Protein AF-A0ABD6E2J8-F1 (afdb_monomer_lite)

Radius of gyration: 26.02 Å; chains: 1; bounding box: 35×28×86 Å

Organism: NCBI:txid755310

InterPro domains:
  IPR036869 Chaperone J-domain superfamily [G3DSA:1.10.287.110] (28-88)
  IPR036869 Chaperone J-domain superfamily [SSF46565] (33-87)

Structure (mmCIF, N/CA/C/O backbone):
data_AF-A0ABD6E2J8-F1
#
_entry.id   AF-A0ABD6E2J8-F1
#
loop_
_atom_site.group_PDB
_atom_site.id
_atom_site.type_symbol
_atom_site.label_atom_id
_atom_site.label_alt_id
_atom_site.label_comp_id
_atom_site.label_asym_id
_atom_site.label_entity_id
_atom_site.label_seq_id
_atom_site.pdbx_PDB_ins_code
_atom_site.Cartn_x
_atom_site.Cartn_y
_atom_site.Cartn_z
_atom_site.occupancy
_atom_site.B_iso_or_equiv
_atom_site.auth_seq_id
_atom_site.auth_comp_id
_atom_site.auth_asym_id
_atom_site.auth_atom_id
_atom_site.pdbx_PDB_model_num
ATOM 1 N N . MET A 1 1 ? 13.490 10.477 -75.022 1.00 44.84 1 MET A N 1
ATOM 2 C CA . MET A 1 1 ? 13.353 10.772 -73.580 1.00 44.84 1 MET A CA 1
ATOM 3 C C . MET A 1 1 ? 11.938 10.387 -73.179 1.00 44.84 1 MET A C 1
ATOM 5 O O . MET A 1 1 ? 11.005 11.047 -73.614 1.00 44.84 1 MET A O 1
ATOM 9 N N . SER A 1 2 ? 11.754 9.256 -72.495 1.00 49.97 2 SER A N 1
ATOM 10 C CA . SER A 1 2 ? 10.418 8.707 -72.218 1.00 49.97 2 SER A CA 1
ATOM 11 C C . SER A 1 2 ? 9.886 9.233 -70.886 1.00 49.97 2 SER A C 1
ATOM 13 O O . SER A 1 2 ? 10.348 8.809 -69.830 1.00 49.97 2 SER A O 1
ATOM 15 N N . ASN A 1 3 ? 8.904 10.137 -70.938 1.00 59.44 3 ASN A N 1
ATOM 16 C CA . ASN A 1 3 ? 8.139 10.573 -69.769 1.00 59.44 3 ASN A CA 1
ATOM 17 C C . ASN A 1 3 ? 7.180 9.452 -69.343 1.00 59.44 3 ASN A C 1
ATOM 19 O O . ASN A 1 3 ? 6.142 9.244 -69.967 1.00 59.44 3 ASN A O 1
ATOM 23 N N . ARG A 1 4 ? 7.537 8.709 -68.291 1.00 62.34 4 ARG A N 1
ATOM 24 C CA . ARG A 1 4 ? 6.643 7.748 -67.626 1.00 62.34 4 ARG A CA 1
ATOM 25 C C . ARG A 1 4 ? 5.862 8.491 -66.530 1.00 62.34 4 ARG A C 1
ATOM 27 O O . ARG A 1 4 ? 6.500 8.955 -65.588 1.00 62.34 4 ARG A O 1
ATOM 34 N N . PRO A 1 5 ? 4.528 8.623 -66.620 1.00 63.84 5 PRO A N 1
ATOM 35 C CA . PRO A 1 5 ? 3.745 9.309 -65.597 1.00 63.84 5 PRO A CA 1
ATOM 36 C C . PRO A 1 5 ? 3.705 8.476 -64.309 1.00 63.84 5 PRO A C 1
ATOM 38 O O . PRO A 1 5 ? 3.260 7.328 -64.314 1.00 63.84 5 PRO A O 1
ATOM 41 N N . VAL A 1 6 ? 4.176 9.052 -63.203 1.00 64.06 6 VAL A N 1
ATOM 42 C CA . VAL A 1 6 ? 4.001 8.493 -61.858 1.00 64.06 6 VAL A CA 1
ATOM 43 C C . VAL A 1 6 ? 2.620 8.894 -61.342 1.00 64.06 6 VAL A C 1
ATOM 45 O O . VAL A 1 6 ? 2.334 10.073 -61.160 1.00 64.06 6 VAL A O 1
ATOM 48 N N . LYS A 1 7 ? 1.734 7.915 -61.142 1.00 61.06 7 LYS A N 1
ATOM 49 C CA . LYS A 1 7 ? 0.484 8.114 -60.400 1.00 61.06 7 LYS A CA 1
ATOM 50 C C . LYS A 1 7 ? 0.827 8.125 -58.914 1.00 61.06 7 LYS A C 1
ATOM 52 O O . LYS A 1 7 ? 1.210 7.091 -58.374 1.00 61.06 7 LYS A O 1
ATOM 57 N N . THR A 1 8 ? 0.725 9.277 -58.265 1.00 62.56 8 THR A N 1
ATOM 58 C CA . THR A 1 8 ? 0.789 9.363 -56.805 1.00 62.56 8 THR A CA 1
ATOM 59 C C . THR A 1 8 ? -0.577 8.962 -56.243 1.00 62.56 8 THR A C 1
ATOM 61 O O . THR A 1 8 ? -1.599 9.531 -56.618 1.00 62.56 8 THR A O 1
ATOM 64 N N . GLY A 1 9 ? -0.614 7.947 -55.374 1.00 57.00 9 GLY A N 1
ATOM 65 C CA . GLY A 1 9 ? -1.820 7.509 -54.659 1.00 57.00 9 GLY A CA 1
ATOM 66 C C . GLY A 1 9 ? -2.199 8.495 -53.555 1.00 57.00 9 GLY A C 1
ATOM 67 O O . GLY A 1 9 ? -2.070 8.188 -52.378 1.00 57.00 9 GLY A O 1
ATOM 68 N N . GLN A 1 10 ? -2.576 9.719 -53.926 1.00 53.38 10 GLN A N 1
ATOM 69 C CA . GLN A 1 10 ? -2.923 10.776 -52.968 1.00 53.38 10 GLN A CA 1
ATOM 70 C C . GLN A 1 10 ? -4.286 10.550 -52.286 1.00 53.38 10 GLN A C 1
ATOM 72 O O . GLN A 1 10 ? -4.555 11.190 -51.276 1.00 53.38 10 GLN A O 1
ATOM 77 N N . ASP A 1 11 ? -5.110 9.620 -52.780 1.00 51.25 11 ASP A N 1
ATOM 78 C CA . ASP A 1 11 ? -6.444 9.339 -52.228 1.00 51.25 11 ASP A CA 1
ATOM 79 C C . ASP A 1 11 ? -6.449 8.448 -50.967 1.00 51.25 11 ASP A C 1
ATOM 81 O O . ASP A 1 11 ? -7.470 8.370 -50.290 1.00 51.25 11 ASP A O 1
ATOM 85 N N . GLU A 1 12 ? -5.333 7.817 -50.577 1.00 51.88 12 GLU A N 1
ATOM 86 C CA . GLU A 1 12 ? -5.302 6.970 -49.363 1.00 51.88 12 GLU A CA 1
ATOM 87 C C . GLU A 1 12 ? -5.066 7.750 -48.054 1.00 51.88 12 GLU A C 1
ATOM 89 O O . GLU A 1 12 ? -5.248 7.210 -46.965 1.00 51.88 12 GLU A O 1
ATOM 94 N N . PHE A 1 13 ? -4.718 9.040 -48.126 1.00 51.91 13 PHE A N 1
ATOM 95 C CA . PHE A 1 13 ? -4.445 9.865 -46.937 1.00 51.91 13 PHE A CA 1
ATOM 96 C C . PHE A 1 13 ? -5.682 10.588 -46.377 1.00 51.91 13 PHE A C 1
ATOM 98 O O . PHE A 1 13 ? -5.586 11.266 -45.353 1.00 51.91 13 PHE A O 1
ATOM 105 N N . ALA A 1 14 ? -6.851 10.456 -47.013 1.00 53.56 14 ALA A N 1
ATOM 106 C CA . ALA A 1 14 ? -8.064 11.173 -46.610 1.00 53.56 14 ALA A CA 1
ATOM 107 C C . ALA A 1 14 ? -8.774 10.580 -45.374 1.00 53.56 14 ALA A C 1
ATOM 109 O O . ALA A 1 14 ? -9.607 11.256 -44.773 1.00 53.56 14 ALA A O 1
ATOM 110 N N . THR A 1 15 ? -8.431 9.359 -44.953 1.00 53.75 15 THR A N 1
ATOM 111 C CA . THR A 1 15 ? -9.143 8.642 -43.871 1.00 53.75 15 THR A CA 1
ATOM 112 C C . THR A 1 15 ? -8.488 8.800 -42.491 1.00 53.75 15 THR A C 1
ATOM 114 O O . THR A 1 15 ? -9.014 8.309 -41.500 1.00 53.75 15 THR A O 1
ATOM 117 N N . ALA A 1 16 ? -7.361 9.511 -42.380 1.00 56.72 16 ALA A N 1
ATOM 118 C CA . ALA A 1 16 ? -6.638 9.676 -41.112 1.00 56.72 16 ALA A CA 1
ATOM 119 C C . ALA A 1 16 ? -6.918 11.012 -40.396 1.00 56.72 16 ALA A C 1
ATOM 121 O O . ALA A 1 16 ? -6.125 11.445 -39.559 1.00 56.72 16 ALA A O 1
ATOM 122 N N . ARG A 1 17 ? -8.019 11.705 -40.716 1.00 63.00 17 ARG A N 1
ATOM 123 C CA . ARG A 1 17 ? -8.440 12.863 -39.917 1.00 63.00 17 ARG A CA 1
ATOM 124 C C . ARG A 1 17 ? -9.227 12.379 -38.707 1.00 63.00 17 ARG A C 1
ATOM 126 O O . ARG A 1 17 ? -10.373 11.962 -38.837 1.00 63.00 17 ARG A O 1
ATOM 133 N N . LEU A 1 18 ? -8.582 12.448 -37.545 1.00 67.38 18 LEU A N 1
ATOM 134 C CA . LEU A 1 18 ? -9.246 12.318 -36.253 1.00 67.38 18 LEU A CA 1
ATOM 135 C C . LEU A 1 18 ? -10.350 13.386 -36.129 1.00 67.38 18 LEU A C 1
ATOM 137 O O . LEU A 1 18 ? -10.164 14.505 -36.628 1.00 67.38 18 LEU A O 1
ATOM 141 N N . PRO A 1 19 ? -11.491 13.057 -35.500 1.00 64.88 19 PRO A N 1
ATOM 142 C CA . PRO A 1 19 ? -12.520 14.042 -35.194 1.00 64.88 19 PRO A CA 1
ATOM 143 C C . PRO A 1 19 ? -11.949 15.162 -34.300 1.00 64.88 19 PRO A C 1
ATOM 145 O O . PRO A 1 19 ? -11.024 14.913 -33.523 1.00 64.88 19 PRO A O 1
ATOM 148 N N . PRO A 1 20 ? -12.453 16.405 -34.423 1.00 63.59 20 PRO A N 1
ATOM 149 C CA . PRO A 1 20 ? -12.069 17.493 -33.531 1.00 63.59 20 PRO A CA 1
ATOM 150 C C . PRO A 1 20 ? -12.487 17.143 -32.097 1.00 63.59 20 PRO A C 1
ATOM 152 O O . PRO A 1 20 ? -13.663 16.910 -31.837 1.00 63.59 20 PRO A O 1
ATOM 155 N N . GLY A 1 21 ? -11.518 17.085 -31.182 1.00 56.12 21 GLY A N 1
ATOM 156 C CA . GLY A 1 21 ? -11.742 16.811 -29.761 1.00 56.12 21 GLY A CA 1
ATOM 157 C C . GLY A 1 21 ? -12.229 18.049 -29.013 1.00 56.12 21 GLY A C 1
ATOM 158 O O . GLY A 1 21 ? -11.507 18.560 -28.166 1.00 56.12 21 GLY A O 1
ATOM 159 N N . ASP A 1 22 ? -13.407 18.557 -29.377 1.00 57.91 22 ASP A N 1
ATOM 160 C CA . ASP A 1 22 ? -14.046 19.711 -28.717 1.00 57.91 22 ASP A CA 1
ATOM 161 C C . ASP A 1 22 ? -15.389 19.337 -28.055 1.00 57.91 22 ASP A C 1
ATOM 163 O O . ASP A 1 22 ? -16.195 20.202 -27.745 1.00 57.91 22 ASP A O 1
ATOM 167 N N . ASP A 1 23 ? -15.613 18.035 -27.832 1.00 56.16 23 ASP A N 1
ATOM 168 C CA . ASP A 1 23 ? -16.742 17.465 -27.076 1.00 56.16 23 ASP A CA 1
ATOM 169 C C . ASP A 1 23 ? -16.296 16.226 -26.276 1.00 56.16 23 ASP A C 1
ATOM 171 O O . ASP A 1 23 ? -17.022 15.245 -26.121 1.00 56.16 23 ASP A O 1
ATOM 175 N N . GLU A 1 24 ? -15.068 16.244 -25.769 1.00 53.62 24 GLU A N 1
ATOM 176 C CA . GLU A 1 24 ? -14.649 15.294 -24.748 1.00 53.62 24 GLU A CA 1
ATOM 177 C C . GLU A 1 24 ? -14.540 16.100 -23.469 1.00 53.62 24 GLU A C 1
ATOM 179 O O . GLU A 1 24 ? -13.513 16.715 -23.180 1.00 53.62 24 GLU A O 1
ATOM 184 N N . GLU A 1 25 ? -15.655 16.145 -22.731 1.00 53.78 25 GLU A N 1
ATOM 185 C CA . GLU A 1 25 ? -15.628 16.256 -21.278 1.00 53.78 25 GLU A CA 1
ATOM 186 C C . GLU A 1 25 ? -14.418 15.456 -20.834 1.00 53.78 25 GLU A C 1
ATOM 188 O O . GLU A 1 25 ? -14.403 14.235 -20.999 1.00 53.78 25 GLU A O 1
ATOM 193 N N . ALA A 1 26 ? -13.345 16.172 -20.477 1.00 46.00 26 ALA A N 1
ATOM 194 C CA . ALA A 1 26 ? -12.075 15.551 -20.201 1.00 46.00 26 ALA A CA 1
ATOM 195 C C . ALA A 1 26 ? -12.392 14.478 -19.180 1.00 46.00 26 ALA A C 1
ATOM 197 O O . ALA A 1 26 ? -12.753 14.791 -18.043 1.00 46.00 26 ALA A O 1
ATOM 198 N N . ILE A 1 27 ? -12.302 13.221 -19.607 1.00 48.78 27 ILE A N 1
ATOM 199 C CA . ILE A 1 27 ? -12.322 12.090 -18.707 1.00 48.78 27 ILE A CA 1
ATOM 200 C C . ILE A 1 27 ? -10.958 12.187 -18.041 1.00 48.78 27 ILE A C 1
ATOM 202 O O . ILE A 1 27 ? -9.997 11.495 -18.365 1.00 48.78 27 ILE A O 1
ATOM 206 N N . VAL A 1 28 ? -10.837 13.165 -17.142 1.00 44.25 28 VAL A N 1
ATOM 207 C CA . VAL A 1 28 ? -9.943 13.069 -16.020 1.00 44.25 28 VAL A CA 1
ATOM 208 C C . VAL A 1 28 ? -10.341 11.724 -15.453 1.00 44.25 28 VAL A C 1
ATOM 210 O O . VAL A 1 28 ? -11.466 11.564 -14.985 1.00 44.25 28 VAL A O 1
ATOM 213 N N . ALA A 1 29 ? -9.475 10.727 -15.601 1.00 45.06 29 ALA A N 1
ATOM 214 C CA . ALA A 1 29 ? -9.571 9.517 -14.818 1.00 45.06 29 ALA A CA 1
ATOM 215 C C . ALA A 1 29 ? -9.421 9.961 -13.359 1.00 45.06 29 ALA A C 1
ATOM 217 O O . ALA A 1 29 ? -8.339 9.932 -12.777 1.00 45.06 29 ALA A O 1
ATOM 218 N N . THR A 1 30 ? -10.500 10.479 -12.783 1.00 46.44 30 THR A N 1
ATOM 219 C CA . THR A 1 30 ? -10.635 10.739 -11.367 1.00 46.44 30 THR A CA 1
ATOM 220 C C . THR A 1 30 ? -10.808 9.369 -10.725 1.00 46.44 30 THR A C 1
ATOM 222 O O . THR A 1 30 ? -11.914 8.988 -10.370 1.00 46.44 30 THR A O 1
ATOM 225 N N . GLY A 1 31 ? -9.714 8.607 -10.635 1.00 46.78 31 GLY A N 1
ATOM 226 C CA . GLY A 1 31 ? -9.577 7.551 -9.635 1.00 46.78 31 GLY A CA 1
ATOM 227 C C . GLY A 1 31 ? -9.810 6.089 -10.028 1.00 46.78 31 GLY A C 1
ATOM 228 O O . GLY A 1 31 ? -10.142 5.337 -9.126 1.00 46.78 31 GLY A O 1
ATOM 229 N N . GLU A 1 32 ? -9.604 5.638 -11.275 1.00 48.75 32 GLU A N 1
ATOM 230 C CA . GLU A 1 32 ? -9.859 4.212 -11.615 1.00 48.75 32 GLU A CA 1
ATOM 231 C C . GLU A 1 32 ? -8.789 3.534 -12.498 1.00 48.75 32 GLU A C 1
ATOM 233 O O . GLU A 1 32 ? -9.066 2.633 -13.281 1.00 48.75 32 GLU A O 1
ATOM 238 N N . THR A 1 33 ? -7.525 3.947 -12.378 1.00 49.28 33 THR A N 1
ATOM 239 C CA . THR A 1 33 ? -6.374 3.099 -12.775 1.00 49.28 33 THR A CA 1
ATOM 240 C C . THR A 1 33 ? -5.345 2.951 -11.655 1.00 49.28 33 THR A C 1
ATOM 242 O O . THR A 1 33 ? -4.257 2.427 -11.879 1.00 49.28 33 THR A O 1
ATOM 245 N N . ALA A 1 34 ? -5.657 3.453 -10.458 1.00 59.72 34 ALA A N 1
ATOM 246 C CA . ALA A 1 34 ? -4.882 3.190 -9.259 1.00 59.72 34 ALA A CA 1
ATOM 247 C C . ALA A 1 34 ? -5.535 1.987 -8.578 1.00 59.72 34 ALA A C 1
ATOM 249 O O . ALA A 1 34 ? -6.650 2.111 -8.082 1.00 59.72 34 ALA A O 1
ATOM 250 N N . GLN A 1 35 ? -4.865 0.835 -8.626 1.00 72.00 35 GLN A N 1
ATOM 251 C CA . GLN A 1 35 ? -5.283 -0.387 -7.934 1.00 72.00 35 GLN A CA 1
ATOM 252 C C . GLN A 1 35 ? -5.680 -0.061 -6.488 1.00 72.00 35 GLN A C 1
ATOM 254 O O . GLN A 1 35 ? -4.992 0.729 -5.828 1.00 72.00 35 GLN A O 1
ATOM 259 N N . GLU A 1 36 ? -6.799 -0.609 -6.008 1.00 85.12 36 GLU A N 1
ATOM 260 C CA . GLU A 1 36 ? -7.332 -0.209 -4.710 1.00 85.12 36 GLU A CA 1
ATOM 261 C C . GLU A 1 36 ? -6.326 -0.553 -3.592 1.00 85.12 36 GLU A C 1
ATOM 263 O O . GLU A 1 36 ? -5.605 -1.552 -3.674 1.00 85.12 36 GLU A O 1
ATOM 268 N N . PRO A 1 37 ? -6.250 0.232 -2.502 1.00 86.25 37 PRO A N 1
ATOM 269 C CA . PRO A 1 37 ? -5.258 0.020 -1.443 1.00 86.25 37 PRO A CA 1
ATOM 270 C C . PRO A 1 37 ? -5.242 -1.400 -0.861 1.00 86.25 37 PRO A C 1
ATOM 272 O O . PRO A 1 37 ? -4.191 -1.927 -0.494 1.00 86.25 37 PRO A O 1
A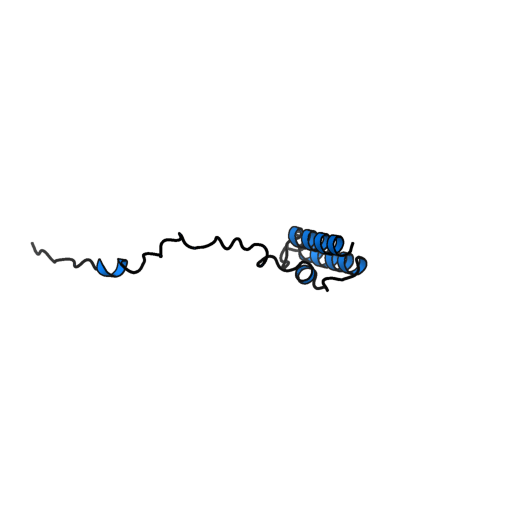TOM 275 N N . HIS A 1 38 ? -6.414 -2.029 -0.775 1.00 86.56 38 HIS A N 1
ATOM 276 C CA . HIS A 1 38 ? -6.545 -3.396 -0.289 1.00 86.56 38 HIS A CA 1
ATOM 277 C C . HIS A 1 38 ? -6.132 -4.436 -1.337 1.00 86.56 38 HIS A C 1
ATOM 279 O O . HIS A 1 38 ? -5.640 -5.492 -0.954 1.00 86.56 38 HIS A O 1
ATOM 285 N N . GLU A 1 39 ? -6.243 -4.134 -2.629 1.00 86.31 39 GLU A N 1
ATOM 286 C CA . GLU A 1 39 ? -5.739 -4.983 -3.711 1.00 86.31 39 GLU A CA 1
ATOM 287 C C . GLU A 1 39 ? -4.205 -4.961 -3.751 1.00 86.31 39 GLU A C 1
ATOM 289 O O . GLU A 1 39 ? -3.584 -6.014 -3.864 1.00 86.31 39 GLU A O 1
ATOM 294 N N . VAL A 1 40 ? -3.583 -3.791 -3.549 1.00 87.31 40 VAL A N 1
ATOM 295 C CA . VAL A 1 40 ? -2.112 -3.638 -3.471 1.00 87.31 40 VAL A CA 1
ATOM 296 C C . VAL A 1 40 ? -1.504 -4.424 -2.302 1.00 87.31 40 VAL A C 1
ATOM 298 O O . VAL A 1 40 ? -0.377 -4.909 -2.390 1.00 87.31 40 VAL A O 1
ATOM 301 N N . LEU A 1 41 ? -2.234 -4.533 -1.188 1.00 87.44 41 LEU A N 1
ATOM 302 C CA . LEU A 1 41 ? -1.804 -5.246 0.021 1.00 87.44 41 LEU A CA 1
ATOM 303 C C . LEU A 1 41 ? -2.406 -6.658 0.160 1.00 87.44 41 LEU A C 1
ATOM 305 O O . LEU A 1 41 ? -2.158 -7.317 1.171 1.00 87.44 41 LEU A O 1
ATOM 309 N N . GLY A 1 42 ? -3.212 -7.118 -0.804 1.00 84.69 42 GLY A N 1
ATOM 310 C CA . GLY A 1 42 ? -3.849 -8.441 -0.788 1.00 84.69 42 GLY A CA 1
ATOM 311 C C . GLY A 1 42 ? -4.804 -8.687 0.392 1.00 84.69 42 GLY A C 1
ATOM 312 O O . GLY A 1 42 ? -4.859 -9.798 0.922 1.00 84.69 42 GLY A O 1
ATOM 313 N N . GLY A 1 43 ? -5.521 -7.657 0.846 1.00 85.38 43 GLY A N 1
ATOM 314 C CA . GLY A 1 43 ? -6.389 -7.680 2.026 1.00 85.38 43 GLY A CA 1
ATOM 315 C C . GLY A 1 43 ? -7.834 -7.255 1.757 1.00 85.38 43 GLY A C 1
ATOM 316 O O . GLY A 1 43 ? -8.269 -7.104 0.620 1.00 85.38 43 GLY A O 1
ATOM 317 N N . THR A 1 44 ? -8.594 -7.054 2.836 1.00 85.81 44 THR A N 1
ATOM 318 C CA . THR A 1 44 ? -9.943 -6.464 2.793 1.00 85.81 44 THR A CA 1
ATOM 319 C C . THR A 1 44 ? -9.883 -4.952 3.030 1.00 85.81 44 THR A C 1
ATOM 321 O O . THR A 1 44 ? -8.996 -4.512 3.765 1.00 85.81 44 THR A O 1
ATOM 324 N N . PRO A 1 45 ? -10.843 -4.163 2.515 1.00 82.94 45 PRO A N 1
ATOM 325 C CA . PRO A 1 45 ? -10.895 -2.716 2.753 1.00 82.94 45 PRO A CA 1
ATOM 326 C C . PRO A 1 45 ? -10.969 -2.347 4.247 1.00 82.94 45 PRO A C 1
ATOM 328 O O . PRO A 1 45 ? -10.300 -1.411 4.665 1.00 82.94 45 PRO A O 1
ATOM 331 N N . ASP A 1 46 ? -11.666 -3.143 5.068 1.00 82.44 46 ASP A N 1
ATOM 332 C CA . ASP A 1 46 ? -11.769 -2.961 6.530 1.00 82.44 46 ASP A CA 1
ATOM 333 C C . ASP A 1 46 ? -10.786 -3.847 7.324 1.00 82.44 46 ASP A C 1
ATOM 335 O O . ASP A 1 46 ? -11.084 -4.333 8.420 1.00 82.44 46 ASP A O 1
ATOM 339 N N . ALA A 1 47 ? -9.612 -4.156 6.762 1.00 84.69 47 ALA A N 1
ATOM 340 C CA . ALA A 1 47 ? -8.637 -4.974 7.479 1.00 84.69 47 ALA A CA 1
ATOM 341 C C . ALA A 1 47 ? -8.158 -4.261 8.763 1.00 84.69 47 ALA A C 1
ATOM 343 O O . ALA A 1 47 ? -7.814 -3.079 8.721 1.00 84.69 47 ALA A O 1
ATOM 344 N N . PRO A 1 48 ? -8.054 -4.964 9.910 1.00 86.81 48 PRO A N 1
ATOM 345 C CA . PRO A 1 48 ? -7.577 -4.348 11.142 1.00 86.81 48 PRO A CA 1
ATOM 346 C C . PRO A 1 48 ? -6.125 -3.886 10.981 1.00 86.81 48 PRO A C 1
ATOM 348 O O . PRO A 1 48 ? -5.333 -4.532 10.291 1.00 86.81 48 PRO A O 1
ATOM 351 N N . GLU A 1 49 ? -5.733 -2.812 11.673 1.00 87.38 49 GLU A N 1
ATOM 352 C CA . GLU A 1 49 ? -4.410 -2.190 11.493 1.00 87.38 49 GLU A CA 1
ATOM 353 C C . GLU A 1 49 ? -3.231 -3.173 11.596 1.00 87.38 49 GLU A C 1
ATOM 355 O O . GLU A 1 49 ? -2.215 -3.017 10.915 1.00 87.38 49 GLU A O 1
ATOM 360 N N . ALA A 1 50 ? -3.339 -4.176 12.475 1.00 88.75 50 ALA A N 1
ATOM 361 C CA . ALA A 1 50 ? -2.319 -5.207 12.645 1.00 88.75 50 ALA A CA 1
ATOM 362 C C . ALA A 1 50 ? -2.114 -6.027 11.359 1.00 88.75 50 ALA A C 1
ATOM 364 O O . ALA A 1 50 ? -0.974 -6.323 10.998 1.00 88.75 50 ALA A O 1
ATOM 365 N N . THR A 1 51 ? -3.200 -6.330 10.646 1.00 89.81 51 THR A N 1
ATOM 366 C CA . THR A 1 51 ? -3.184 -7.017 9.351 1.00 89.81 51 THR A CA 1
ATOM 367 C C . THR A 1 51 ? -2.588 -6.123 8.271 1.00 89.81 51 THR A C 1
ATOM 369 O O . THR A 1 51 ? -1.680 -6.563 7.571 1.00 89.81 51 THR A O 1
ATOM 372 N N . VAL A 1 52 ? -2.999 -4.851 8.195 1.00 89.38 52 VAL A N 1
ATOM 373 C CA . VAL A 1 52 ? -2.454 -3.878 7.226 1.00 89.38 52 VAL A CA 1
ATOM 374 C C . VAL A 1 52 ? -0.937 -3.725 7.393 1.00 89.38 52 VAL A C 1
ATOM 376 O O . VAL A 1 52 ? -0.177 -3.794 6.428 1.00 89.38 52 VAL A O 1
ATOM 379 N N . LYS A 1 53 ? -0.460 -3.580 8.637 1.00 89.00 53 LYS A N 1
ATOM 380 C CA . LYS A 1 53 ? 0.976 -3.473 8.954 1.00 89.00 53 LYS A CA 1
ATOM 381 C C . LYS A 1 53 ? 1.741 -4.766 8.651 1.00 89.00 53 LYS A C 1
ATOM 383 O O . LYS A 1 53 ? 2.913 -4.697 8.279 1.00 89.00 53 LYS A O 1
ATOM 388 N N . GLY A 1 54 ? 1.106 -5.925 8.830 1.00 90.94 54 GLY A N 1
ATOM 389 C CA . GLY A 1 54 ? 1.662 -7.230 8.474 1.00 90.94 54 GLY A CA 1
ATOM 390 C C . GLY A 1 54 ? 1.855 -7.372 6.966 1.00 90.94 54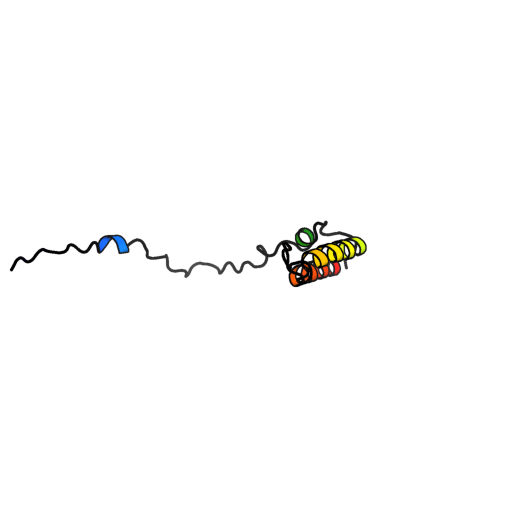 GLY A C 1
ATOM 391 O O . GLY A 1 54 ? 2.977 -7.598 6.522 1.00 90.94 54 GLY A O 1
ATOM 392 N N . ALA A 1 55 ? 0.792 -7.139 6.193 1.00 89.69 55 ALA A N 1
ATOM 393 C CA . ALA A 1 55 ? 0.818 -7.184 4.732 1.00 89.69 55 ALA A CA 1
ATOM 394 C C . ALA A 1 55 ? 1.853 -6.210 4.150 1.00 89.69 55 ALA A C 1
ATOM 396 O O . ALA A 1 55 ? 2.695 -6.598 3.343 1.00 89.69 55 ALA A O 1
ATOM 397 N N . PHE A 1 56 ? 1.883 -4.971 4.653 1.00 89.88 56 PHE A N 1
ATOM 398 C CA . PHE A 1 56 ? 2.863 -3.962 4.247 1.00 89.88 56 PHE A CA 1
ATOM 399 C C . PHE A 1 56 ? 4.311 -4.457 4.367 1.00 89.88 56 PHE A C 1
ATOM 401 O 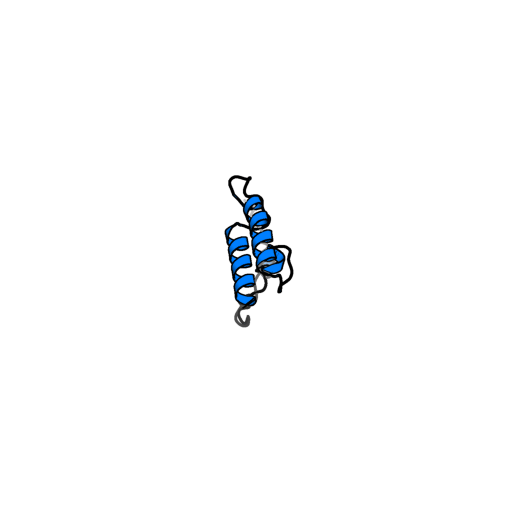O . PHE A 1 56 ? 5.136 -4.200 3.494 1.00 89.88 56 PHE A O 1
ATOM 408 N N . ARG A 1 57 ? 4.644 -5.169 5.448 1.00 89.38 57 ARG A N 1
ATOM 409 C CA . ARG A 1 57 ? 6.008 -5.662 5.678 1.00 89.38 57 ARG A CA 1
ATOM 410 C C . ARG A 1 57 ? 6.430 -6.735 4.689 1.00 89.38 57 ARG A C 1
ATOM 412 O O . ARG A 1 57 ? 7.610 -6.775 4.363 1.00 89.38 57 ARG A O 1
ATOM 419 N N . GLU A 1 58 ? 5.514 -7.591 4.256 1.00 87.62 58 GLU A N 1
ATOM 420 C CA . GLU A 1 58 ? 5.816 -8.608 3.247 1.00 87.62 58 GLU A CA 1
ATOM 421 C C . GLU A 1 58 ? 5.967 -7.955 1.871 1.00 87.62 58 GLU A C 1
ATOM 423 O O . GLU A 1 58 ? 7.034 -8.050 1.268 1.00 87.62 58 GLU A O 1
ATOM 428 N N . HIS A 1 59 ? 4.996 -7.137 1.457 1.00 85.56 59 HIS A N 1
ATOM 429 C CA . HIS A 1 59 ? 5.043 -6.459 0.159 1.00 85.56 59 HIS A CA 1
ATOM 430 C C . HIS A 1 59 ? 6.252 -5.525 -0.001 1.00 85.56 59 HIS A C 1
ATOM 432 O O . HIS A 1 59 ? 6.825 -5.435 -1.084 1.00 85.56 59 HIS A O 1
ATOM 438 N N . VAL A 1 60 ? 6.695 -4.844 1.062 1.00 87.06 60 VAL A N 1
ATOM 439 C CA . VAL A 1 60 ? 7.902 -4.002 0.989 1.00 87.06 60 VAL A CA 1
ATOM 440 C C . VAL A 1 60 ? 9.172 -4.824 0.802 1.00 87.06 60 VAL A C 1
ATOM 442 O O . VAL A 1 60 ? 10.077 -4.338 0.131 1.00 87.06 60 VAL A O 1
ATOM 445 N N . LYS A 1 61 ? 9.271 -6.033 1.372 1.00 84.56 61 LYS A N 1
ATOM 446 C CA . LYS A 1 61 ? 10.439 -6.905 1.150 1.00 84.56 61 LYS A CA 1
ATOM 447 C C . LYS A 1 61 ? 10.516 -7.323 -0.314 1.00 84.56 61 LYS A C 1
ATOM 449 O O . LYS A 1 61 ? 11.592 -7.232 -0.899 1.00 84.56 61 LYS A O 1
ATOM 454 N N . ASP A 1 62 ? 9.379 -7.696 -0.894 1.00 80.25 62 ASP A N 1
ATOM 455 C CA . ASP A 1 62 ? 9.282 -8.130 -2.290 1.00 80.25 62 ASP A CA 1
ATOM 456 C C . ASP A 1 62 ? 9.532 -6.977 -3.275 1.00 80.25 62 ASP A C 1
ATOM 458 O O . ASP A 1 62 ? 10.206 -7.141 -4.292 1.00 80.25 62 ASP A O 1
ATOM 462 N N . ALA A 1 63 ? 9.046 -5.779 -2.946 1.00 82.62 63 ALA A N 1
ATOM 463 C CA . ALA A 1 63 ? 9.245 -4.573 -3.743 1.00 82.62 63 ALA A CA 1
ATOM 464 C C . ALA A 1 63 ? 10.639 -3.934 -3.572 1.00 82.62 63 ALA A C 1
ATOM 466 O O . ALA A 1 63 ? 10.991 -3.015 -4.316 1.00 82.62 63 ALA A O 1
ATOM 467 N N . HIS A 1 64 ? 11.432 -4.349 -2.576 1.00 77.44 64 HIS A N 1
ATOM 468 C CA . HIS A 1 64 ? 12.701 -3.693 -2.267 1.00 77.44 64 HIS A CA 1
ATOM 469 C C . HIS A 1 64 ? 13.737 -3.916 -3.377 1.00 77.44 64 HIS A C 1
ATOM 471 O O . HIS A 1 64 ? 13.969 -5.042 -3.822 1.00 77.44 64 HIS A O 1
ATOM 477 N N . ALA A 1 65 ? 14.433 -2.846 -3.771 1.00 70.69 65 ALA A N 1
ATOM 478 C CA . ALA A 1 65 ? 15.462 -2.894 -4.811 1.00 70.69 65 ALA A CA 1
ATOM 479 C C . ALA A 1 65 ? 16.603 -3.873 -4.471 1.00 70.69 65 ALA A C 1
ATOM 481 O O . ALA A 1 65 ? 17.078 -4.588 -5.349 1.00 70.69 65 ALA A O 1
ATOM 482 N N . ASP A 1 66 ? 16.982 -3.978 -3.192 1.00 77.12 66 ASP A N 1
ATOM 483 C CA . ASP A 1 66 ? 18.013 -4.929 -2.736 1.00 77.12 66 ASP A CA 1
ATOM 484 C C . ASP A 1 66 ? 17.617 -6.403 -2.937 1.00 77.12 66 ASP A C 1
ATOM 486 O O . ASP A 1 66 ? 18.492 -7.261 -3.029 1.00 77.12 66 ASP A O 1
ATOM 490 N N . HIS A 1 67 ? 16.317 -6.707 -3.032 1.00 67.88 67 HIS A N 1
ATOM 491 C CA . HIS A 1 67 ? 15.803 -8.049 -3.331 1.00 67.88 67 HIS A CA 1
ATOM 492 C C . HIS A 1 67 ? 15.515 -8.263 -4.825 1.00 67.88 67 HIS A C 1
ATOM 494 O O . HIS A 1 67 ? 14.970 -9.292 -5.218 1.00 67.88 67 HIS A O 1
ATOM 500 N N . GLY A 1 68 ? 15.929 -7.317 -5.670 1.00 62.12 68 GLY A N 1
ATOM 501 C CA . GLY A 1 68 ? 15.768 -7.370 -7.117 1.00 62.12 68 GLY A CA 1
ATOM 502 C C . GLY A 1 68 ? 14.738 -6.385 -7.657 1.00 62.12 68 GLY A C 1
ATOM 503 O O . GLY A 1 68 ? 14.771 -6.132 -8.851 1.00 62.12 68 GLY A O 1
ATOM 504 N N . GLY A 1 69 ? 13.882 -5.782 -6.821 1.00 60.09 69 GLY A N 1
ATOM 505 C CA . GLY A 1 69 ? 12.944 -4.741 -7.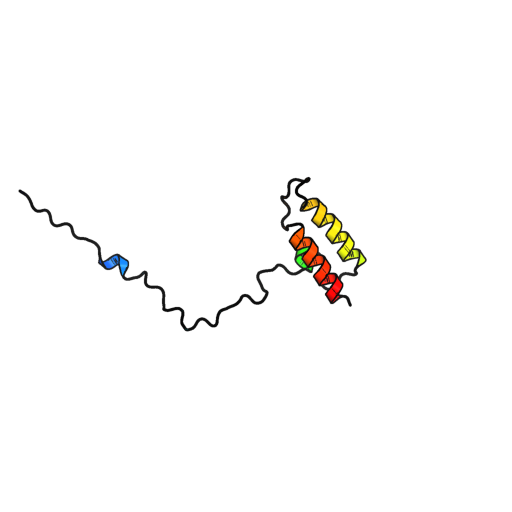263 1.00 60.09 69 GLY A CA 1
ATOM 506 C C . GLY A 1 69 ? 11.977 -5.191 -8.366 1.00 60.09 69 GLY A C 1
ATOM 507 O O . GLY A 1 69 ? 11.628 -4.392 -9.228 1.00 60.09 69 GLY A O 1
ATOM 508 N N . ASN A 1 70 ? 11.569 -6.464 -8.346 1.00 62.59 70 ASN A N 1
ATOM 509 C CA . ASN A 1 70 ? 10.690 -7.081 -9.351 1.00 62.59 70 ASN A CA 1
ATOM 510 C C . ASN A 1 70 ? 9.243 -7.247 -8.854 1.00 62.59 70 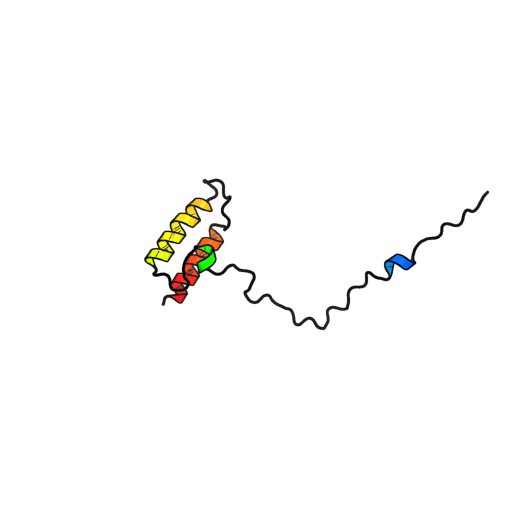ASN A C 1
ATOM 512 O O . ASN A 1 70 ? 8.490 -8.034 -9.426 1.00 62.59 70 ASN A O 1
ATOM 516 N N . GLY A 1 71 ? 8.883 -6.605 -7.741 1.00 67.31 71 GLY A N 1
ATOM 517 C CA . GLY A 1 71 ? 7.532 -6.685 -7.193 1.00 67.31 71 GLY A CA 1
ATOM 518 C C . GLY A 1 71 ? 6.501 -6.099 -8.159 1.0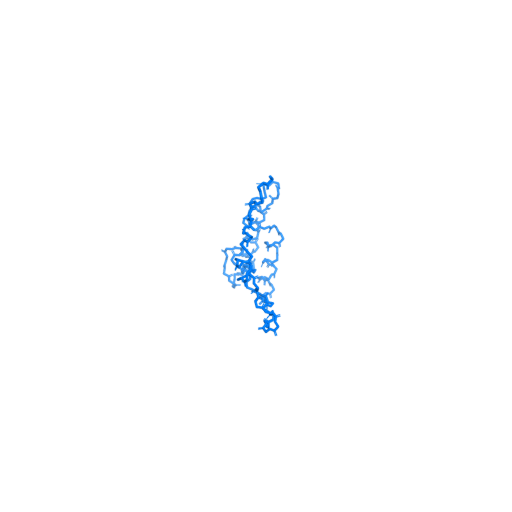0 67.31 71 GLY A C 1
ATOM 519 O O . GLY A 1 71 ? 6.807 -5.173 -8.908 1.00 67.31 71 GLY A O 1
ATOM 520 N N . GLU A 1 72 ? 5.273 -6.622 -8.112 1.00 75.81 72 GLU A N 1
ATOM 521 C CA . GLU A 1 72 ? 4.129 -6.093 -8.877 1.00 75.81 72 GLU A CA 1
ATOM 522 C C . GLU A 1 72 ? 3.863 -4.611 -8.564 1.00 75.81 72 GLU A C 1
ATOM 524 O O . GLU A 1 72 ? 3.412 -3.853 -9.419 1.00 75.81 72 GLU A O 1
ATOM 529 N N . HIS A 1 73 ? 4.224 -4.188 -7.351 1.00 80.75 73 HIS A N 1
ATOM 530 C CA . HIS A 1 73 ? 4.090 -2.822 -6.870 1.00 80.75 73 HIS A CA 1
ATOM 531 C C . HIS A 1 73 ? 5.428 -2.280 -6.376 1.00 80.75 73 HIS A C 1
ATOM 533 O O . HIS A 1 73 ? 6.245 -2.996 -5.793 1.00 80.75 73 HIS A O 1
ATOM 539 N N . SER A 1 74 ? 5.637 -0.981 -6.552 1.00 84.81 74 SER A N 1
ATOM 540 C CA . SER A 1 74 ? 6.769 -0.262 -5.981 1.00 84.81 74 SER A CA 1
ATOM 541 C C . SER A 1 74 ? 6.601 -0.040 -4.474 1.00 84.81 74 SER A C 1
ATOM 543 O O . SER A 1 74 ? 5.497 0.035 -3.932 1.00 84.81 74 SER A O 1
ATOM 545 N N . VAL A 1 75 ? 7.718 0.183 -3.774 1.00 85.38 75 VAL A N 1
ATOM 546 C CA . VAL A 1 75 ? 7.706 0.532 -2.339 1.00 85.38 75 VAL A CA 1
ATOM 547 C C . VAL A 1 75 ? 6.873 1.795 -2.063 1.00 85.38 75 VAL A C 1
ATOM 549 O O . VAL A 1 75 ? 6.315 1.938 -0.975 1.00 85.38 75 VAL A O 1
ATOM 552 N N . ALA A 1 76 ? 6.801 2.726 -3.019 1.00 86.38 76 ALA A N 1
ATOM 553 C CA . ALA A 1 76 ? 5.992 3.934 -2.890 1.00 86.38 76 ALA A CA 1
ATOM 554 C C . ALA A 1 76 ? 4.489 3.615 -2.922 1.00 86.38 76 ALA A C 1
ATOM 556 O O . ALA A 1 76 ? 3.752 4.085 -2.058 1.00 86.38 76 ALA A O 1
ATOM 557 N N . GLU A 1 77 ? 4.050 2.766 -3.851 1.00 86.00 77 GLU A N 1
ATOM 558 C CA . GLU A 1 77 ? 2.649 2.335 -3.964 1.00 86.00 77 GLU A CA 1
ATOM 559 C C . GLU A 1 77 ? 2.197 1.560 -2.725 1.00 86.00 77 GLU A C 1
ATOM 561 O O . GLU A 1 77 ? 1.166 1.876 -2.138 1.00 86.00 77 GLU A O 1
ATOM 566 N N . VAL A 1 78 ? 3.026 0.632 -2.241 1.00 88.25 78 VAL A N 1
ATOM 567 C CA . VAL A 1 78 ? 2.743 -0.160 -1.032 1.00 88.25 78 VAL A CA 1
ATOM 568 C C . VAL A 1 78 ? 2.629 0.728 0.221 1.00 88.25 78 VAL A C 1
ATOM 570 O O . VAL A 1 78 ? 1.823 0.459 1.114 1.00 88.25 78 VAL A O 1
ATOM 573 N N . LYS A 1 79 ? 3.402 1.823 0.302 1.00 89.69 79 LYS A N 1
ATOM 574 C CA . LYS A 1 79 ? 3.285 2.818 1.387 1.00 89.69 79 LYS A CA 1
ATOM 575 C C . LYS A 1 79 ? 1.986 3.610 1.303 1.00 89.69 79 LYS A C 1
ATOM 577 O O . LYS A 1 79 ? 1.308 3.734 2.318 1.00 89.69 79 LYS A O 1
ATOM 582 N N . ASN A 1 80 ? 1.639 4.095 0.113 1.00 87.94 80 ASN A N 1
ATOM 583 C CA . ASN A 1 80 ? 0.399 4.840 -0.097 1.00 87.94 80 ASN A CA 1
ATOM 584 C C . ASN A 1 80 ? -0.826 3.973 0.224 1.00 87.94 80 ASN A C 1
ATOM 586 O O . ASN A 1 80 ? -1.734 4.429 0.912 1.00 87.94 80 ASN A O 1
ATOM 590 N N . ALA A 1 81 ? -0.814 2.703 -0.190 1.00 88.62 81 ALA A N 1
ATOM 591 C CA . ALA A 1 81 ? -1.875 1.748 0.110 1.00 88.62 81 ALA A CA 1
ATOM 592 C C . ALA A 1 81 ? -2.055 1.528 1.622 1.00 88.62 81 ALA A C 1
ATOM 594 O O . ALA A 1 81 ? -3.172 1.569 2.138 1.00 88.62 81 ALA A O 1
ATOM 595 N N . ARG A 1 82 ? -0.950 1.366 2.365 1.00 89.75 82 ARG A N 1
ATOM 596 C CA . ARG A 1 82 ? -0.988 1.264 3.832 1.00 89.75 82 ARG A CA 1
ATOM 597 C C . ARG A 1 82 ? -1.642 2.492 4.459 1.00 89.75 82 ARG A C 1
ATOM 599 O O . ARG A 1 82 ? -2.476 2.345 5.347 1.00 89.75 82 ARG A O 1
ATOM 606 N N . ASP A 1 83 ? -1.222 3.680 4.042 1.00 88.31 83 ASP A N 1
ATOM 607 C CA . ASP A 1 83 ? -1.688 4.927 4.645 1.00 88.31 83 ASP A CA 1
ATOM 608 C C . ASP A 1 83 ? -3.173 5.165 4.365 1.00 88.31 83 ASP A C 1
ATOM 610 O O . ASP A 1 83 ? -3.908 5.485 5.296 1.00 88.31 83 ASP A O 1
ATOM 614 N N . ALA A 1 84 ? -3.639 4.872 3.149 1.00 87.69 84 ALA A N 1
ATOM 615 C CA . ALA A 1 84 ? -5.053 4.948 2.794 1.00 87.69 84 ALA A CA 1
ATOM 616 C C . ALA A 1 84 ? -5.935 3.999 3.632 1.00 87.69 84 ALA A C 1
ATOM 618 O O . ALA A 1 84 ? -6.986 4.411 4.120 1.00 87.69 84 ALA A O 1
ATOM 619 N N . LEU A 1 85 ? -5.501 2.751 3.862 1.00 86.56 85 LEU A N 1
ATOM 620 C CA . LEU A 1 85 ? -6.251 1.801 4.701 1.00 86.56 85 LEU A CA 1
ATOM 621 C C . LEU A 1 85 ? -6.260 2.195 6.184 1.00 86.56 85 LEU A C 1
ATOM 623 O O . LEU A 1 85 ? -7.249 1.981 6.880 1.00 86.56 85 LEU A O 1
ATOM 627 N N . LEU A 1 86 ? -5.167 2.775 6.687 1.00 86.38 86 LEU A N 1
ATOM 628 C CA . LEU A 1 86 ? -5.096 3.231 8.078 1.00 86.38 86 LEU A CA 1
ATOM 629 C C . LEU A 1 86 ? -5.895 4.519 8.315 1.00 86.38 86 LEU A C 1
ATOM 631 O O . LEU A 1 86 ? -6.434 4.698 9.404 1.00 86.38 86 LEU A O 1
ATOM 635 N N . GLU A 1 87 ? -5.978 5.408 7.325 1.00 83.06 87 GLU A N 1
ATOM 636 C CA . GLU A 1 87 ? -6.790 6.626 7.403 1.00 83.06 87 GLU A CA 1
ATOM 637 C C . GLU A 1 87 ? -8.292 6.323 7.298 1.00 83.06 87 GLU A C 1
ATOM 639 O O . GLU A 1 87 ? -9.074 6.905 8.046 1.00 83.06 87 GLU A O 1
ATOM 644 N N . GLY A 1 88 ? -8.688 5.366 6.450 1.00 66.75 88 GLY A N 1
ATOM 645 C CA . GLY A 1 88 ? -10.080 4.916 6.324 1.00 66.75 88 GLY A CA 1
ATOM 646 C C . GLY A 1 88 ? -10.609 4.116 7.524 1.00 66.75 88 GLY A C 1
ATOM 647 O O . GLY A 1 88 ? -11.817 4.032 7.714 1.00 66.75 88 GLY A O 1
ATOM 648 N N . SER A 1 89 ? -9.723 3.568 8.363 1.00 59.03 89 SER A N 1
ATOM 649 C CA . SER A 1 89 ? -10.076 2.798 9.569 1.00 59.03 89 SER A CA 1
ATOM 650 C C . SER A 1 89 ? -10.369 3.669 10.811 1.00 59.03 89 SER A C 1
ATOM 652 O O . SER A 1 89 ? -10.543 3.120 11.906 1.00 59.03 89 SER A O 1
ATOM 654 N N . ARG A 1 90 ? -10.367 5.002 10.686 1.00 51.16 90 ARG A N 1
ATOM 655 C CA . ARG A 1 90 ? -10.514 5.955 11.799 1.00 51.16 90 ARG A CA 1
ATOM 656 C C . ARG A 1 90 ? -11.936 6.484 11.953 1.00 51.16 90 ARG A C 1
ATOM 658 O O . ARG A 1 90 ? -12.347 6.637 13.127 1.00 51.16 90 ARG A O 1
#

Foldseek 3Di:
DDDDDDDDPPVVPPPPDDDPPPPPPPPPVPDPPLQALCRLLVHDLQDPLVSLVVSLVVQCVVCPVVNPNPGPDHNVSSVVSSVNSVVVND

Sequence (90 aa):
MSNRPVKTGQDEFATARLPPGDDEEAIVATGETAQEPHEVLGGTPDAPEATVKGAFREHVKDAHADHGGNGEHSVAEVKNARDALLEGSR

pLDDT: mean 71.8, std 15.57, range [44.25, 90.94]

Secondary structure (DSSP, 8-state):
---------GGGGGG--PPP-SS-------SSSS--HHHHTTS-TT--HHHHHHHHHHHHHHH-GGGTS--SS-HHHHHHHHHHHHHHT-